Protein AF-A0A846NGD6-F1 (afdb_monomer)

Mean predicted aligned error: 2.78 Å

Foldseek 3Di:
DDDDDDDDPDDDDDDDDDDDDPPPDDDVVVCVPPNDQWDFDQDPNDTDIDGDD

pLDDT: mean 96.05, std 4.21, range [69.56, 98.5]

Solvent-accessible surface area (backbone atoms only — not comparable to full-atom values): 3974 Å² total; per-residue (Å²): 140,84,89,86,82,89,77,78,85,66,96,64,89,81,81,87,89,85,87,78,66,92,83,67,75,83,76,62,64,63,44,74,76,67,55,60,74,55,40,82,45,78,54,97,92,36,79,42,80,44,78,50,131

Secondary structure (DSSP, 8-state):
---------SSS---------GGG---HHHHHHH--SEEEEEETTEEEEEE--

Nearest PDB structures (foldseek):
  8to0-assembly1_Fp  TM=3.472E-01  e=6.466E+00  Mus musculus
  8otz-assembly1_YH  TM=3.479E-01  e=7.457E+00  Bos taurus

Structure (mmCIF, N/CA/C/O backbone):
data_AF-A0A846NGD6-F1
#
_entry.id   AF-A0A846NGD6-F1
#
loop_
_atom_site.group_PDB
_atom_site.id
_atom_site.type_symbol
_atom_site.label_atom_id
_atom_site.label_alt_id
_atom_site.label_comp_id
_atom_site.label_asym_id
_atom_site.label_entity_id
_atom_site.label_seq_id
_atom_site.pdbx_PDB_ins_code
_atom_site.Cartn_x
_atom_site.Cartn_y
_atom_site.Cartn_z
_atom_site.occupancy
_atom_site.B_iso_or_equiv
_atom_site.auth_seq_id
_atom_site.auth_comp_id
_atom_site.auth_asym_id
_atom_site.auth_atom_id
_atom_site.pdbx_PDB_model_num
ATOM 1 N N . ARG A 1 1 ? 3.946 9.483 -13.409 1.00 69.56 1 ARG A N 1
ATOM 2 C CA . ARG A 1 1 ? 3.923 8.061 -12.986 1.00 69.56 1 ARG A CA 1
ATOM 3 C C . ARG A 1 1 ? 3.295 8.009 -11.605 1.00 69.56 1 ARG A C 1
ATOM 5 O O . ARG A 1 1 ? 3.617 8.882 -10.809 1.00 69.56 1 ARG A O 1
ATOM 12 N N . SER A 1 2 ? 2.427 7.041 -11.339 1.00 85.56 2 SER A N 1
ATOM 13 C CA . SER A 1 2 ? 1.728 6.926 -10.054 1.00 85.56 2 SER A CA 1
ATOM 14 C C . SER A 1 2 ? 2.149 5.634 -9.362 1.00 85.56 2 SER A C 1
ATOM 16 O O . SER A 1 2 ? 2.145 4.579 -9.992 1.00 85.56 2 SER A O 1
ATOM 18 N N . ALA A 1 3 ? 2.532 5.720 -8.088 1.00 95.50 3 ALA A N 1
ATOM 19 C CA . ALA A 1 3 ? 2.774 4.553 -7.243 1.00 95.50 3 ALA A CA 1
ATOM 20 C C . ALA A 1 3 ? 1.457 4.095 -6.598 1.00 95.50 3 ALA A C 1
ATOM 22 O O . ALA A 1 3 ? 0.548 4.901 -6.405 1.00 95.50 3 ALA A O 1
ATOM 23 N N . HIS A 1 4 ? 1.360 2.817 -6.240 1.00 96.69 4 HIS A N 1
ATOM 24 C CA . HIS A 1 4 ? 0.196 2.263 -5.551 1.00 96.69 4 HIS A CA 1
ATOM 25 C C . HIS A 1 4 ? 0.631 1.383 -4.375 1.00 96.69 4 HIS A C 1
ATOM 27 O O . HIS A 1 4 ? 1.693 0.761 -4.403 1.00 96.69 4 HIS A O 1
ATOM 33 N N . ARG A 1 5 ? -0.189 1.359 -3.322 1.00 97.19 5 ARG A N 1
ATOM 34 C CA . ARG A 1 5 ? -0.018 0.529 -2.124 1.00 97.19 5 ARG A CA 1
ATOM 35 C C . ARG A 1 5 ? -1.401 0.140 -1.614 1.00 97.19 5 ARG A C 1
ATOM 37 O O . ARG A 1 5 ? -2.243 1.013 -1.430 1.00 97.19 5 ARG A O 1
ATOM 44 N N . SER A 1 6 ? -1.607 -1.142 -1.341 1.00 97.81 6 SER A N 1
ATOM 45 C CA . SER A 1 6 ? -2.801 -1.628 -0.644 1.00 97.81 6 SER A CA 1
ATOM 46 C C . SER A 1 6 ? -2.540 -1.654 0.861 1.00 97.81 6 SER A C 1
ATOM 48 O O . SER A 1 6 ? -1.471 -2.081 1.294 1.00 97.81 6 SER A O 1
ATOM 50 N N . VAL A 1 7 ? -3.510 -1.207 1.659 1.00 98.00 7 VAL A N 1
ATOM 51 C CA . VAL A 1 7 ? -3.450 -1.248 3.127 1.00 98.00 7 VAL A CA 1
ATOM 52 C C .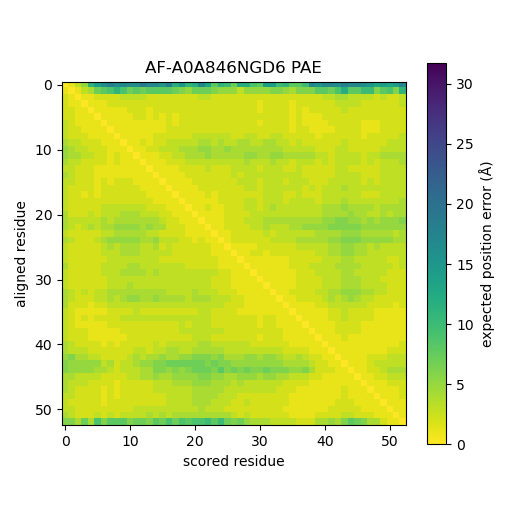 VAL A 1 7 ? -4.704 -1.943 3.639 1.00 98.00 7 VAL A C 1
ATOM 54 O O . VAL A 1 7 ? -5.813 -1.561 3.276 1.00 98.00 7 VAL A O 1
ATOM 57 N N . ASN A 1 8 ? -4.531 -2.964 4.478 1.00 98.12 8 ASN A N 1
ATOM 58 C CA . ASN A 1 8 ? -5.643 -3.586 5.187 1.00 98.12 8 ASN A CA 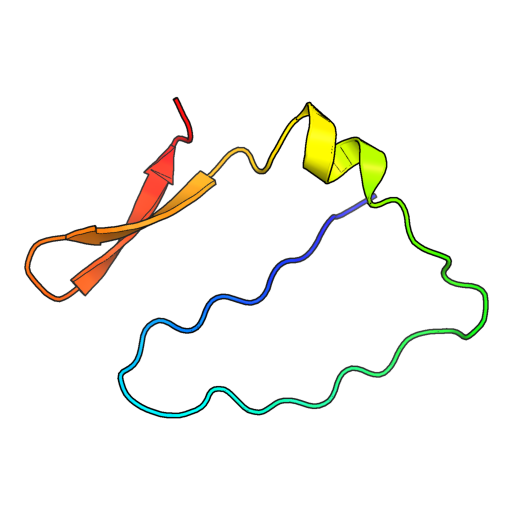1
ATOM 59 C C . ASN A 1 8 ? -5.941 -2.788 6.461 1.00 98.12 8 ASN A C 1
ATOM 61 O O . ASN A 1 8 ? -5.082 -2.686 7.332 1.00 98.12 8 ASN A O 1
ATOM 65 N N . THR A 1 9 ? -7.141 -2.225 6.557 1.00 97.69 9 THR A N 1
ATOM 66 C CA . THR A 1 9 ? -7.594 -1.423 7.704 1.00 97.69 9 THR A CA 1
ATOM 67 C C . THR A 1 9 ? -8.597 -2.159 8.596 1.00 97.69 9 THR A C 1
ATOM 69 O O . THR A 1 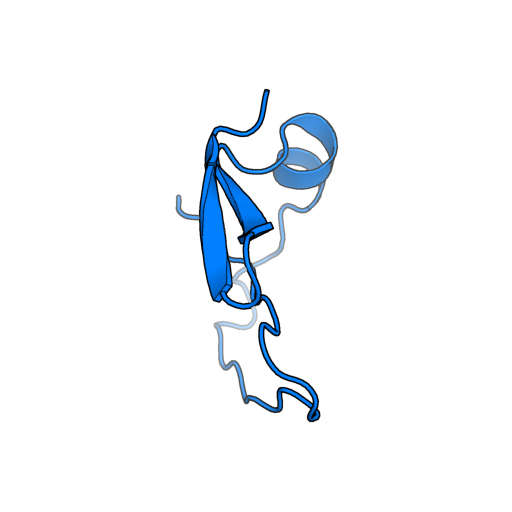9 ? -9.120 -1.574 9.542 1.00 97.69 9 THR A O 1
ATOM 72 N N . GLY A 1 10 ? -8.894 -3.424 8.284 1.00 95.50 10 GLY A N 1
ATOM 73 C CA . GLY A 1 10 ? -9.827 -4.263 9.028 1.00 95.50 10 GLY A CA 1
ATOM 74 C C . GLY A 1 10 ? -9.149 -5.430 9.744 1.00 95.50 10 GLY A C 1
ATOM 75 O O . GLY A 1 10 ? -7.946 -5.652 9.640 1.00 95.50 10 GLY A O 1
ATOM 76 N N . ASN A 1 11 ? -9.966 -6.226 10.436 1.00 96.00 11 ASN A N 1
ATOM 77 C CA . ASN A 1 11 ? -9.505 -7.357 11.255 1.00 96.00 11 ASN A CA 1
ATOM 78 C C . ASN A 1 11 ? -9.568 -8.712 10.524 1.00 96.00 11 ASN A C 1
ATOM 80 O O . ASN A 1 11 ? -9.374 -9.761 11.133 1.00 96.00 11 ASN A O 1
ATOM 84 N N . SER A 1 12 ? -9.884 -8.712 9.229 1.00 97.50 12 SER A N 1
ATOM 85 C CA . SER A 1 12 ? -9.960 -9.915 8.393 1.00 97.50 12 SER A CA 1
ATOM 86 C C . SER A 1 12 ? -8.994 -9.812 7.215 1.00 97.50 12 SER A C 1
ATOM 88 O O . SER A 1 12 ? -8.445 -8.744 6.945 1.00 97.50 12 SER A O 1
ATOM 90 N N . LYS A 1 13 ? -8.728 -10.930 6.528 1.00 98.06 13 LYS A N 1
ATOM 91 C CA . LYS A 1 13 ? -7.802 -10.946 5.388 1.00 98.06 13 LYS A CA 1
ATOM 92 C C . LYS A 1 13 ? -8.327 -10.053 4.260 1.00 98.06 13 LYS A C 1
ATOM 94 O O . LYS A 1 13 ? -9.408 -10.300 3.736 1.00 98.06 13 LYS A O 1
ATOM 99 N N . LEU A 1 14 ? -7.515 -9.084 3.837 1.00 98.25 14 LEU A N 1
ATOM 100 C CA . LEU A 1 14 ? -7.724 -8.369 2.582 1.00 98.25 14 LEU A CA 1
ATOM 101 C C . LEU A 1 14 ? -7.254 -9.254 1.421 1.00 98.25 14 LEU A C 1
ATOM 103 O O . LEU A 1 14 ? -6.069 -9.563 1.318 1.00 98.25 14 LEU A O 1
ATOM 107 N N . VAL A 1 15 ? -8.181 -9.656 0.553 1.00 98.19 15 VAL A N 1
ATOM 108 C CA . VAL A 1 15 ? -7.910 -10.490 -0.626 1.00 98.19 15 VAL A CA 1
ATOM 109 C C . VAL A 1 15 ? -8.370 -9.735 -1.866 1.00 98.19 15 VAL A C 1
ATOM 111 O O . VAL A 1 15 ? -9.503 -9.262 -1.911 1.00 98.19 15 VAL A O 1
ATOM 114 N N . PHE A 1 16 ? -7.496 -9.604 -2.862 1.0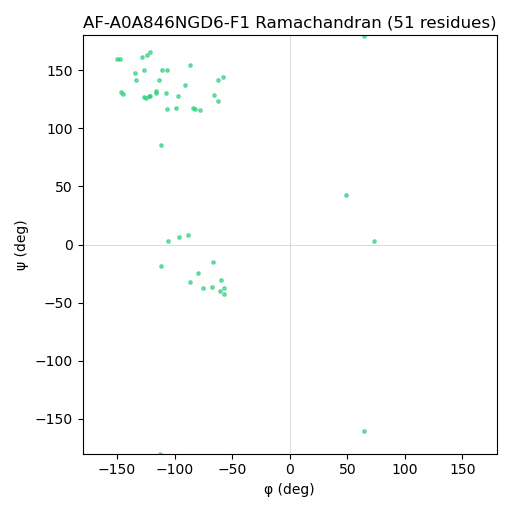0 98.25 16 PHE A N 1
ATOM 115 C CA . PHE A 1 16 ? -7.809 -8.939 -4.126 1.00 98.25 16 PHE A CA 1
ATOM 116 C C . PHE A 1 16 ? -6.999 -9.535 -5.281 1.00 98.25 16 PHE A C 1
ATOM 118 O O . PHE A 1 16 ? -5.963 -10.165 -5.070 1.00 98.25 16 PHE A O 1
ATOM 125 N N . LEU A 1 17 ? -7.482 -9.316 -6.504 1.00 98.50 17 LEU A N 1
ATOM 126 C CA . LEU A 1 17 ? -6.808 -9.664 -7.752 1.00 98.50 17 LEU A CA 1
ATOM 127 C C . LEU A 1 17 ? -6.303 -8.377 -8.412 1.00 98.50 17 LEU A C 1
ATOM 129 O O . LEU A 1 17 ? -7.068 -7.427 -8.570 1.00 98.50 17 LEU A O 1
ATOM 133 N N . ALA A 1 18 ? -5.034 -8.359 -8.815 1.00 97.81 18 ALA A N 1
ATOM 134 C CA . ALA A 1 18 ? -4.459 -7.300 -9.636 1.00 97.81 18 ALA A CA 1
ATOM 135 C C . ALA A 1 18 ? -4.035 -7.883 -10.989 1.00 97.81 18 ALA A C 1
ATOM 137 O O . ALA A 1 18 ? -3.373 -8.918 -11.036 1.00 97.81 18 ALA A O 1
ATOM 138 N N . ILE A 1 19 ? -4.418 -7.215 -12.078 1.00 98.12 19 ILE A N 1
ATOM 139 C CA . ILE A 1 19 ? -4.033 -7.561 -13.450 1.00 98.12 19 ILE A CA 1
ATOM 140 C C . ILE A 1 19 ? -3.335 -6.338 -14.039 1.00 98.12 19 ILE A C 1
ATOM 142 O O . ILE A 1 19 ? -3.871 -5.232 -13.983 1.00 98.12 19 ILE A O 1
ATOM 146 N N . TYR A 1 20 ? -2.139 -6.530 -14.584 1.00 96.19 20 TYR A N 1
ATOM 147 C CA . TYR A 1 20 ? -1.323 -5.470 -15.170 1.00 96.19 20 TYR A CA 1
ATOM 148 C C . TYR A 1 20 ? -0.503 -6.017 -16.353 1.00 96.19 20 TYR A C 1
ATOM 150 O O . TYR A 1 20 ? -0.329 -7.233 -16.453 1.00 96.19 20 TYR A O 1
ATOM 158 N N . PRO A 1 21 ? -0.028 -5.153 -17.273 1.00 97.81 21 PRO A N 1
ATOM 159 C CA . PRO A 1 21 ? 0.759 -5.583 -18.432 1.00 97.81 21 PRO A CA 1
ATOM 160 C C . PRO A 1 21 ? 2.032 -6.344 -18.036 1.00 97.81 21 PRO A C 1
ATOM 162 O O . PRO A 1 21 ? 2.689 -5.963 -17.067 1.00 97.81 21 PRO A O 1
ATOM 165 N N . SER A 1 22 ? 2.427 -7.358 -18.819 1.00 97.38 22 SER A N 1
ATOM 166 C CA . SER A 1 22 ? 3.657 -8.140 -18.575 1.00 97.38 22 SER A CA 1
ATOM 167 C C . SER A 1 22 ? 4.907 -7.259 -18.524 1.00 97.38 22 SER A C 1
ATOM 169 O O . SER A 1 22 ? 5.767 -7.443 -17.668 1.00 97.38 22 SER A O 1
ATOM 171 N N . GLU A 1 23 ? 4.948 -6.239 -19.382 1.00 96.88 23 GLU A N 1
ATOM 172 C CA . GLU A 1 23 ? 6.084 -5.325 -19.537 1.00 96.88 23 GLU A CA 1
ATOM 173 C C . GLU A 1 23 ? 6.031 -4.106 -18.600 1.00 96.88 23 GLU A C 1
ATOM 175 O O . GLU A 1 23 ? 6.814 -3.171 -18.757 1.00 96.88 23 GLU A O 1
ATOM 180 N N . ALA A 1 24 ? 5.097 -4.057 -17.640 1.00 95.19 24 ALA A N 1
ATOM 181 C CA . ALA A 1 24 ? 4.923 -2.881 -16.779 1.00 95.19 24 ALA A CA 1
ATOM 182 C C . ALA A 1 24 ? 6.185 -2.542 -15.960 1.00 95.19 24 ALA A C 1
ATOM 184 O O . ALA A 1 24 ? 6.441 -1.370 -15.668 1.00 95.19 24 ALA A O 1
ATOM 185 N N . GLY A 1 25 ? 6.973 -3.565 -15.610 1.00 95.56 25 GLY A N 1
ATOM 186 C CA . GLY A 1 25 ? 8.133 -3.436 -14.733 1.00 95.56 25 GLY A CA 1
ATOM 187 C C . GLY A 1 25 ? 7.760 -3.010 -13.308 1.00 95.56 25 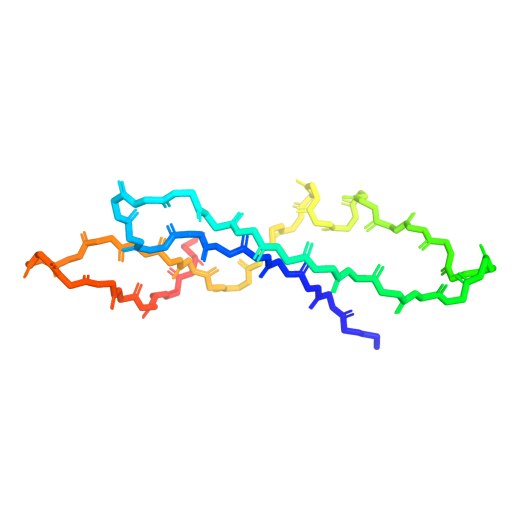GLY A C 1
ATOM 188 O O . GLY A 1 25 ? 6.592 -2.80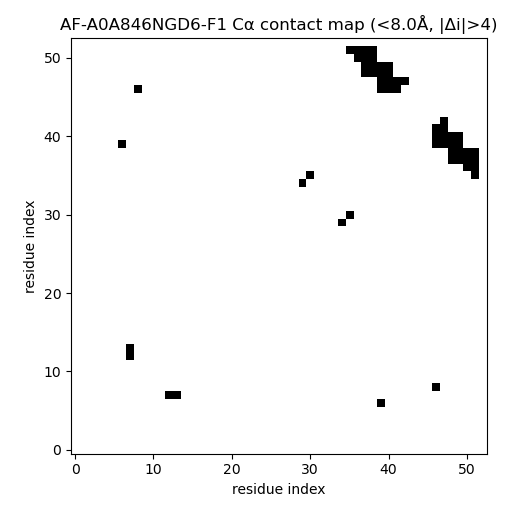7 -12.979 1.00 95.56 25 GLY A O 1
ATOM 189 N N . HIS A 1 26 ? 8.767 -2.883 -12.440 1.00 95.19 26 HIS A N 1
ATOM 190 C CA . HIS A 1 26 ? 8.578 -2.457 -11.051 1.00 95.19 26 HIS A CA 1
ATOM 191 C C . HIS A 1 26 ? 9.757 -1.598 -10.580 1.00 95.19 26 HIS A C 1
ATOM 193 O O . HIS A 1 26 ? 10.909 -2.004 -10.705 1.00 95.19 26 HIS A O 1
ATOM 199 N N . ASP A 1 27 ? 9.465 -0.427 -10.012 1.00 95.06 27 ASP A N 1
ATOM 200 C CA . ASP A 1 27 ? 10.454 0.462 -9.389 1.00 95.06 27 ASP A CA 1
ATOM 201 C C . ASP A 1 27 ? 10.219 0.511 -7.874 1.00 95.06 27 ASP A C 1
ATOM 203 O O . ASP A 1 27 ? 9.495 1.363 -7.353 1.00 95.06 27 ASP A O 1
ATOM 207 N N . TYR A 1 28 ? 10.795 -0.460 -7.164 1.00 94.88 28 TYR A N 1
ATOM 208 C CA . TYR A 1 28 ? 10.696 -0.537 -5.706 1.00 94.88 28 TYR A CA 1
ATOM 209 C C . TYR A 1 28 ? 11.671 0.409 -4.991 1.00 94.88 28 TYR A C 1
ATOM 211 O O . TYR A 1 28 ? 11.392 0.822 -3.863 1.00 94.88 28 TYR A O 1
ATOM 219 N N . GLU A 1 29 ? 12.780 0.799 -5.628 1.00 96.88 29 GLU A N 1
ATOM 220 C CA . GLU A 1 29 ? 13.798 1.656 -5.008 1.00 96.88 29 GLU A CA 1
ATOM 221 C C . GLU A 1 29 ? 13.281 3.073 -4.750 1.00 96.88 29 GLU A C 1
ATOM 223 O O . GLU A 1 29 ? 13.569 3.655 -3.698 1.00 96.88 29 GLU A O 1
ATOM 228 N N . ALA A 1 30 ? 12.449 3.618 -5.643 1.00 94.56 30 ALA A N 1
ATOM 229 C CA . ALA A 1 30 ? 11.813 4.913 -5.417 1.00 94.56 30 ALA A CA 1
ATOM 230 C C . ALA A 1 30 ? 10.985 4.937 -4.117 1.00 94.56 30 ALA A C 1
ATOM 232 O O . ALA A 1 30 ? 11.075 5.890 -3.342 1.00 94.56 30 ALA A O 1
ATOM 233 N N . VAL A 1 31 ? 10.216 3.876 -3.843 1.00 93.88 31 VAL A N 1
ATOM 234 C CA . VAL A 1 31 ? 9.410 3.760 -2.614 1.00 93.88 31 VAL A CA 1
ATOM 235 C C . VAL A 1 31 ? 10.285 3.440 -1.404 1.00 93.88 31 VAL A C 1
ATOM 237 O O . VAL A 1 31 ? 10.032 3.968 -0.325 1.00 93.88 31 VAL A O 1
ATOM 240 N N . ARG A 1 32 ? 11.318 2.606 -1.560 1.00 96.06 32 ARG A N 1
ATOM 241 C CA . ARG A 1 32 ? 12.254 2.265 -0.478 1.00 96.06 32 ARG A CA 1
ATOM 242 C C . ARG A 1 32 ? 12.984 3.496 0.057 1.00 96.06 32 ARG A C 1
ATOM 244 O O . ARG A 1 32 ? 13.173 3.609 1.262 1.00 96.06 32 ARG A O 1
ATOM 251 N N . THR A 1 33 ? 13.388 4.402 -0.831 1.00 96.94 33 THR A N 1
ATOM 252 C CA . THR A 1 33 ? 14.187 5.584 -0.473 1.00 96.94 33 THR A CA 1
ATOM 253 C C . THR A 1 33 ? 13.345 6.784 -0.045 1.00 96.94 33 THR A C 1
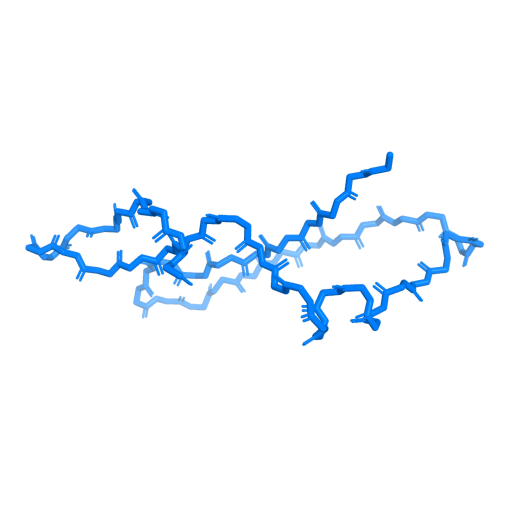ATOM 255 O O . THR A 1 33 ? 13.793 7.551 0.801 1.00 96.94 33 THR A O 1
ATOM 258 N N . LYS A 1 34 ? 12.139 6.962 -0.604 1.00 95.38 34 LYS A N 1
ATOM 259 C CA . LYS A 1 34 ? 11.302 8.158 -0.365 1.00 95.38 34 LYS A CA 1
ATOM 260 C C . LYS A 1 34 ? 10.022 7.891 0.425 1.00 95.38 34 LYS A C 1
ATOM 262 O O . LYS A 1 34 ? 9.414 8.826 0.932 1.00 95.38 34 LYS A O 1
ATOM 267 N N . GLY A 1 35 ? 9.575 6.641 0.502 1.00 96.19 35 GLY A N 1
ATOM 268 C CA . GLY A 1 35 ? 8.271 6.297 1.060 1.00 96.19 35 GLY A CA 1
ATOM 269 C C . GLY A 1 35 ? 7.093 6.856 0.250 1.00 96.19 35 GLY A C 1
ATOM 270 O O . GLY A 1 35 ? 7.210 7.188 -0.929 1.00 96.19 35 GLY A O 1
ATOM 271 N N . PHE A 1 36 ? 5.928 6.926 0.897 1.00 97.44 36 PHE A N 1
ATOM 272 C CA . PHE A 1 36 ? 4.751 7.651 0.407 1.00 97.44 36 PHE A CA 1
ATOM 273 C C . PHE A 1 36 ? 4.586 8.926 1.237 1.00 97.44 36 PHE A C 1
ATOM 275 O O . PHE A 1 36 ? 4.915 8.930 2.419 1.00 97.44 36 PHE A O 1
ATOM 282 N N . ALA A 1 37 ? 4.022 9.983 0.650 1.00 97.00 37 ALA A N 1
ATOM 283 C CA . ALA A 1 37 ? 3.792 11.252 1.350 1.00 97.00 37 ALA A CA 1
ATOM 284 C C . ALA A 1 37 ? 2.749 11.162 2.481 1.00 97.00 37 ALA A C 1
ATOM 286 O O . ALA A 1 37 ? 2.645 12.068 3.300 1.00 97.00 37 ALA A O 1
ATOM 287 N N . LYS A 1 38 ? 1.955 10.086 2.517 1.00 98.06 38 LYS A N 1
ATOM 288 C CA . LYS A 1 38 ? 0.907 9.859 3.514 1.00 98.06 38 LYS A CA 1
ATOM 289 C C . LYS A 1 38 ? 1.077 8.500 4.186 1.00 98.06 38 LYS A C 1
ATOM 291 O O . LYS A 1 38 ? 1.526 7.539 3.553 1.00 98.06 38 LYS A O 1
ATOM 296 N N . LEU A 1 39 ? 0.639 8.417 5.436 1.00 98.00 39 LEU A N 1
ATOM 297 C CA . LEU A 1 39 ? 0.512 7.188 6.212 1.00 98.00 39 LEU A CA 1
ATOM 298 C C . LEU A 1 39 ? -0.964 6.856 6.434 1.00 98.00 39 LEU A C 1
ATOM 300 O O . LEU A 1 39 ? -1.801 7.752 6.522 1.00 98.00 39 LEU A O 1
ATOM 304 N N . VAL A 1 40 ? -1.267 5.565 6.554 1.00 98.12 40 VAL A N 1
ATOM 305 C CA . VAL A 1 40 ? -2.558 5.073 7.051 1.00 98.12 40 VAL A CA 1
ATOM 306 C C . VAL A 1 40 ? -2.312 4.543 8.456 1.00 98.12 40 VAL A C 1
ATOM 308 O O . VAL A 1 40 ? -1.537 3.604 8.628 1.00 98.12 40 VAL A O 1
ATOM 311 N N . VAL A 1 41 ? -2.940 5.164 9.448 1.00 97.69 41 VAL A N 1
ATOM 312 C CA . VAL A 1 41 ? -2.793 4.842 10.873 1.00 97.69 41 VAL A CA 1
ATOM 313 C C . VAL A 1 41 ? -4.155 4.532 11.484 1.00 97.69 41 VAL A C 1
ATOM 315 O O . VAL A 1 41 ? -5.188 4.870 10.907 1.00 97.69 41 VAL A O 1
ATOM 318 N N . GLN A 1 42 ? -4.173 3.900 12.654 1.00 97.25 42 GLN A N 1
ATOM 319 C CA . GLN A 1 42 ? -5.392 3.760 13.445 1.00 97.25 42 GLN A CA 1
ATOM 320 C C . GLN A 1 42 ? -5.405 4.833 14.534 1.00 97.25 42 GLN A C 1
ATOM 322 O O . GLN A 1 42 ? -4.521 4.850 15.385 1.00 97.25 42 GLN A O 1
ATOM 327 N N . ASN A 1 43 ? -6.396 5.721 14.493 1.00 96.06 43 ASN A N 1
ATOM 328 C CA . ASN A 1 43 ? -6.605 6.775 15.480 1.00 96.06 43 ASN A CA 1
ATOM 329 C C . ASN A 1 43 ? -8.027 6.669 16.044 1.00 96.06 43 ASN A C 1
ATOM 331 O O . ASN A 1 43 ? -8.989 6.600 15.280 1.00 96.06 43 ASN A O 1
ATOM 335 N N . ASP A 1 44 ? -8.166 6.598 17.368 1.00 94.81 44 ASP A N 1
ATOM 336 C CA . ASP A 1 44 ? -9.459 6.450 18.060 1.00 94.81 44 ASP A CA 1
ATOM 337 C C . ASP A 1 44 ? -10.343 5.321 17.494 1.00 94.81 44 ASP A C 1
ATOM 339 O O . ASP A 1 44 ? -11.545 5.468 17.262 1.00 94.81 44 ASP A O 1
ATOM 343 N N . GLY A 1 45 ? -9.718 4.176 17.204 1.00 93.88 45 GLY A N 1
ATOM 344 C CA . GLY A 1 45 ? -10.395 3.002 16.647 1.00 93.88 45 GLY A CA 1
ATOM 345 C C . GLY A 1 45 ? -10.793 3.128 15.171 1.00 93.88 45 GLY A C 1
ATOM 346 O O . GLY A 1 45 ? -11.368 2.185 14.631 1.00 93.88 45 GLY A O 1
ATOM 347 N N . LYS A 1 46 ? -10.461 4.235 14.497 1.00 96.19 46 LYS A N 1
ATOM 348 C CA . LYS A 1 46 ? -10.780 4.484 13.086 1.00 96.19 46 LYS A CA 1
ATOM 349 C C . LYS A 1 46 ? -9.512 4.542 12.226 1.00 96.19 46 LYS A C 1
ATOM 351 O O . LYS A 1 46 ? -8.505 5.099 12.6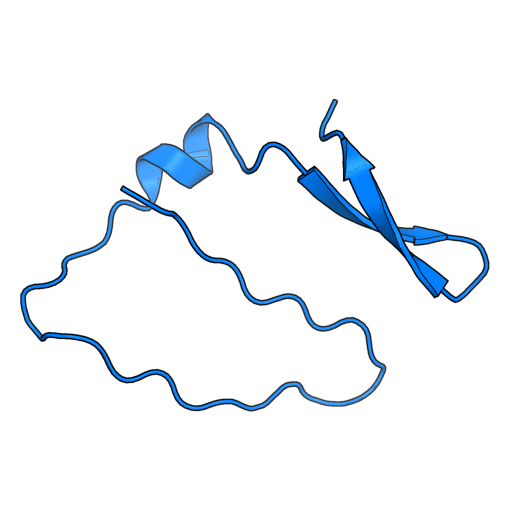57 1.00 96.19 46 LYS A O 1
ATOM 356 N N . PRO A 1 47 ? -9.537 4.002 10.999 1.00 97.75 47 PRO A N 1
ATOM 357 C CA . PRO A 1 47 ? -8.472 4.240 10.033 1.00 97.75 47 PRO A CA 1
ATOM 358 C C . PRO A 1 47 ? -8.434 5.719 9.624 1.00 97.75 47 PRO A C 1
ATOM 360 O O . PRO A 1 47 ? -9.451 6.280 9.214 1.00 97.75 47 PRO A O 1
ATOM 363 N N . THR A 1 48 ? -7.260 6.338 9.699 1.00 98.19 48 THR A N 1
ATOM 364 C CA . THR A 1 48 ? -7.035 7.756 9.402 1.00 98.19 48 THR A CA 1
ATOM 365 C C . THR A 1 48 ? -5.813 7.915 8.506 1.00 98.19 48 THR A C 1
ATOM 367 O O . THR A 1 48 ? -4.811 7.220 8.670 1.00 98.19 48 THR A O 1
ATOM 370 N N . ILE A 1 49 ? -5.891 8.845 7.554 1.00 98.12 49 ILE A N 1
ATOM 371 C CA . ILE A 1 49 ? -4.765 9.220 6.696 1.00 98.12 49 ILE A CA 1
ATOM 372 C C . ILE A 1 49 ? -4.101 10.466 7.277 1.00 98.12 49 ILE A C 1
ATOM 374 O O . ILE A 1 49 ? -4.778 11.465 7.514 1.00 98.12 49 ILE A O 1
ATOM 378 N N . VAL A 1 50 ? -2.786 10.415 7.471 1.00 98.19 50 VAL A N 1
ATOM 379 C CA . VAL A 1 50 ? -1.975 11.528 7.992 1.00 98.19 50 VAL A CA 1
ATOM 380 C C . VAL A 1 50 ? -0.776 11.793 7.084 1.00 98.19 50 VAL A C 1
ATOM 382 O O . VAL A 1 50 ? -0.417 10.941 6.268 1.00 98.19 50 VAL A O 1
ATOM 385 N N . ASP A 1 51 ? -0.171 12.977 7.189 1.00 98.25 51 ASP A N 1
ATOM 386 C CA . ASP A 1 51 ? 1.118 13.255 6.546 1.00 98.25 51 ASP A CA 1
ATOM 387 C C . ASP A 1 51 ? 2.220 12.343 7.095 1.00 98.25 51 ASP A C 1
ATOM 389 O O . ASP A 1 51 ? 2.236 12.016 8.282 1.00 98.25 51 ASP A O 1
ATOM 393 N N . ASN A 1 52 ? 3.112 11.902 6.208 1.00 96.69 52 ASN A N 1
ATOM 394 C CA . ASN A 1 52 ? 4.318 11.178 6.593 1.00 96.69 52 ASN A CA 1
ATOM 395 C C . ASN A 1 52 ? 5.394 12.206 7.005 1.00 96.69 52 ASN A C 1
ATOM 397 O O . ASN A 1 52 ? 5.740 13.025 6.148 1.00 96.69 52 ASN A O 1
ATOM 401 N N . PRO A 1 53 ? 5.845 12.216 8.276 1.00 92.81 53 PRO A N 1
ATOM 402 C CA . PRO A 1 53 ? 6.775 13.219 8.804 1.00 92.81 53 PRO A CA 1
ATOM 403 C C . PRO A 1 53 ? 8.180 13.151 8.195 1.00 92.81 53 PRO A C 1
ATOM 405 O O . PRO A 1 53 ? 8.579 12.073 7.695 1.00 92.81 53 PRO A O 1
#

Radius of gyration: 13.99 Å; Cα contacts (8 Å, |Δi|>4): 28; chains: 1; bounding box: 25×24×38 Å

Sequ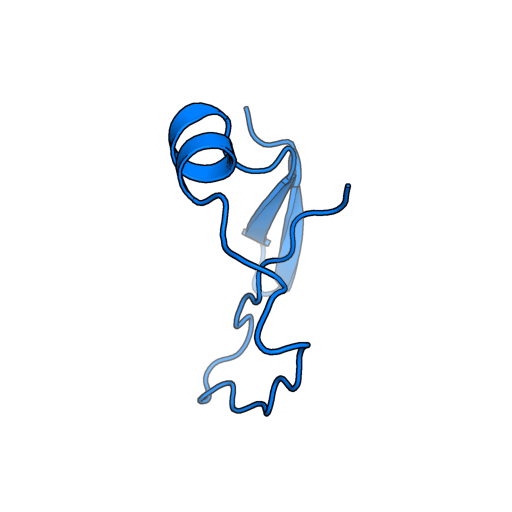ence (53 aa):
RSAHRSVNTGNSKLVFLAIYPSEAGHDYEAVRTKGFAKLVVQNDGKPTIVDNP